Protein AF-A0A929D9L6-F1 (afdb_monomer)

Solvent-accessible surface area (backbone atoms only — not comparable to full-atom values): 8968 Å² total; per-residue (Å²): 133,80,82,78,84,72,70,90,61,63,93,85,58,80,61,66,58,59,36,49,52,51,45,48,57,39,64,76,38,79,86,37,50,82,28,74,68,42,51,53,41,48,48,53,53,40,50,48,61,72,38,36,90,82,51,68,50,71,98,63,51,74,47,76,73,21,62,29,38,52,54,75,83,79,61,78,28,48,53,40,50,47,59,44,49,48,73,26,66,86,43,61,77,37,67,63,48,46,52,55,50,48,59,53,61,74,58,41,49,100,84,67,39,26,48,21,64,42,58,59,78,93,46,63,89,40,54,42,36,29,67,86,47,69,8,74,64,47,27,49,56,51,52,52,40,54,52,48,64,68,57,91,116

Secondary structure (DSSP, 8-state):
-------SS-TT---HHHHHHHHHHHTTSGGGTT-HHHHHHHHHHHHHHHTTTT---TT---STTTTS---STTS--HHHHHHHHTT-GGGTT-HHHHHHHHHHHTT--TTS----S---GGGTTSGGG-SSS--HHHHHHHHHHHHHHH---

Radius of gyration: 16.5 Å; Cα contacts (8 Å, |Δi|>4): 192; chains: 1; bounding box: 36×46×53 Å

Nearest PDB structures (foldseek):
  8car-assembly1_A  TM=5.239E-01  e=9.008E-01  Thermomonospora curvata
  7zjh-assembly1_C  TM=3.160E-01  e=1.528E+00  Rattus norvegicus

Structure (mmCIF, N/CA/C/O backbone):
data_AF-A0A929D9L6-F1
#
_entry.id   AF-A0A929D9L6-F1
#
loop_
_atom_site.group_PDB
_atom_site.id
_atom_site.type_symbol
_atom_site.label_atom_id
_atom_site.label_alt_id
_atom_site.label_comp_id
_atom_site.label_asym_id
_atom_site.label_entity_id
_atom_site.label_seq_id
_atom_site.pdbx_PDB_ins_code
_atom_site.Cartn_x
_atom_site.Cartn_y
_atom_site.Cartn_z
_atom_site.occupancy
_atom_site.B_iso_or_equiv
_atom_site.auth_seq_id
_atom_site.auth_comp_id
_atom_site.auth_asym_id
_atom_site.auth_atom_id
_atom_site.pdbx_PDB_model_num
ATOM 1 N N . MET A 1 1 ? -11.294 29.656 -32.466 1.00 43.97 1 MET A N 1
ATOM 2 C CA . MET A 1 1 ? -10.489 28.501 -32.012 1.00 43.97 1 MET A CA 1
ATOM 3 C C . MET A 1 1 ? -10.701 28.339 -30.509 1.00 43.97 1 MET A C 1
ATOM 5 O O . MET A 1 1 ? -10.176 29.138 -29.743 1.00 43.97 1 MET A O 1
ATOM 9 N N . GLY A 1 2 ? -11.573 27.421 -30.081 1.00 56.00 2 GLY A N 1
ATOM 10 C CA . GLY A 1 2 ? -11.895 27.254 -28.658 1.00 56.00 2 GLY A CA 1
ATOM 11 C C . GLY A 1 2 ? -10.671 26.789 -27.866 1.00 56.00 2 GLY A C 1
ATOM 12 O O . GLY A 1 2 ? -9.932 25.924 -28.334 1.00 56.00 2 GLY A O 1
ATOM 13 N N . LYS A 1 3 ? -10.435 27.364 -26.679 1.00 57.38 3 LYS A N 1
ATOM 14 C CA . LYS A 1 3 ? -9.442 26.841 -25.728 1.00 57.38 3 LYS A CA 1
ATOM 15 C C . LYS A 1 3 ? -9.777 25.371 -25.472 1.00 57.38 3 LYS A C 1
ATOM 17 O O . LYS A 1 3 ? -10.801 25.080 -24.864 1.00 57.38 3 LYS A O 1
ATOM 22 N N . VAL A 1 4 ? -8.922 24.457 -25.932 1.00 66.44 4 VAL A N 1
ATOM 23 C CA . VAL A 1 4 ? -9.010 23.041 -25.558 1.00 66.44 4 VAL A CA 1
ATOM 24 C C . VAL A 1 4 ? -8.892 22.994 -24.041 1.00 66.44 4 VAL A C 1
ATOM 26 O O . VAL A 1 4 ? -7.848 23.359 -23.494 1.00 66.44 4 VAL A O 1
ATOM 29 N N . PHE A 1 5 ? -9.976 22.622 -23.363 1.00 72.38 5 PHE A N 1
ATOM 30 C CA . PHE A 1 5 ? -9.971 22.436 -21.921 1.00 72.38 5 PHE A CA 1
ATOM 31 C C . PHE A 1 5 ? -8.920 21.376 -21.593 1.00 72.38 5 PHE A C 1
ATOM 33 O O . PHE A 1 5 ? -9.061 20.205 -21.942 1.00 72.38 5 PHE A O 1
ATOM 40 N N . ARG A 1 6 ? -7.822 21.805 -20.973 1.00 62.88 6 ARG A N 1
ATOM 41 C CA . ARG A 1 6 ? -6.835 20.889 -20.417 1.00 62.88 6 ARG A CA 1
ATOM 42 C C . ARG A 1 6 ? -7.316 20.584 -19.016 1.00 62.88 6 ARG A C 1
ATOM 44 O O . ARG A 1 6 ? -7.384 21.488 -18.185 1.00 62.88 6 ARG A O 1
ATOM 51 N N . GLY A 1 7 ? -7.702 19.328 -18.800 1.00 66.38 7 GLY A N 1
ATOM 52 C CA . GLY A 1 7 ? -8.026 18.842 -17.471 1.00 66.38 7 GLY A CA 1
ATOM 53 C C . GLY A 1 7 ? -6.907 19.194 -16.484 1.00 66.38 7 GLY A C 1
ATOM 54 O O . GLY A 1 7 ? -5.761 19.417 -16.885 1.00 66.38 7 GLY A O 1
ATOM 55 N N . PRO A 1 8 ? -7.232 19.300 -15.198 1.00 71.94 8 PRO A N 1
ATOM 56 C CA . PRO A 1 8 ? -6.253 19.704 -14.204 1.00 71.94 8 PRO A CA 1
ATOM 57 C C . PRO A 1 8 ? -5.116 18.666 -14.059 1.00 71.94 8 PRO A C 1
ATOM 59 O O . PRO A 1 8 ? -5.362 17.463 -14.069 1.00 71.94 8 PRO A O 1
ATOM 62 N N . GLY A 1 9 ? -3.868 19.141 -13.937 1.00 78.56 9 GLY A N 1
ATOM 63 C CA . GLY A 1 9 ? -2.645 18.317 -13.874 1.00 78.56 9 GLY A CA 1
ATOM 64 C C . GLY A 1 9 ? -1.653 18.594 -15.014 1.00 78.56 9 GLY A C 1
ATOM 65 O O . GLY A 1 9 ? -1.976 19.294 -15.977 1.00 78.56 9 GLY A O 1
ATOM 66 N N . ARG A 1 10 ? -0.414 18.086 -14.916 1.00 82.31 10 ARG A N 1
ATOM 67 C CA . ARG A 1 10 ? 0.569 18.216 -16.008 1.00 82.31 10 ARG A CA 1
ATOM 68 C C . ARG A 1 10 ? 0.348 17.097 -17.023 1.00 82.31 10 ARG A C 1
ATOM 70 O O . ARG A 1 10 ? 0.120 15.955 -16.651 1.00 82.31 10 ARG A O 1
ATOM 77 N N . LYS A 1 11 ? 0.498 17.402 -18.317 1.00 79.12 11 LYS A N 1
ATOM 78 C CA . LYS A 1 11 ? 0.312 16.426 -19.412 1.00 79.12 11 LYS A CA 1
ATOM 79 C C . LYS A 1 11 ? 1.195 15.175 -19.270 1.00 79.12 11 LYS A C 1
ATOM 81 O O . LYS A 1 11 ? 0.801 14.106 -19.713 1.00 79.12 11 LYS A O 1
ATOM 86 N N . ALA A 1 12 ? 2.385 15.335 -18.699 1.00 83.19 12 ALA A N 1
ATOM 87 C CA . ALA A 1 12 ? 3.357 14.261 -18.521 1.00 83.19 12 ALA A CA 1
ATOM 88 C C . ALA A 1 12 ? 3.246 13.555 -17.157 1.00 83.19 12 ALA A C 1
ATOM 90 O O . ALA A 1 12 ? 4.060 12.679 -16.873 1.00 83.19 12 ALA A O 1
ATOM 91 N N . ASP A 1 13 ? 2.302 13.947 -16.292 1.00 86.12 13 ASP A N 1
ATOM 92 C CA . ASP A 1 13 ? 2.129 13.260 -15.013 1.00 86.12 13 ASP A CA 1
ATOM 93 C C . ASP A 1 13 ? 1.460 11.896 -15.245 1.00 86.12 13 ASP A C 1
ATOM 95 O O . ASP A 1 13 ? 0.446 11.818 -15.949 1.00 86.12 13 ASP A O 1
ATOM 99 N N . PRO A 1 14 ? 1.988 10.814 -14.646 1.00 89.69 14 PRO A N 1
ATOM 100 C CA . PRO A 1 14 ? 1.295 9.536 -14.648 1.00 89.69 14 PRO A CA 1
ATOM 101 C C . PRO A 1 14 ? 0.027 9.626 -13.789 1.00 89.69 14 PRO A C 1
ATOM 103 O O . PRO A 1 14 ? -0.130 10.527 -12.965 1.00 89.69 14 PRO A O 1
ATOM 106 N N . CYS A 1 15 ? -0.873 8.654 -13.946 1.00 92.88 15 CYS A N 1
ATOM 107 C CA . CYS A 1 15 ? -2.045 8.503 -13.086 1.00 92.88 15 CYS A CA 1
ATOM 108 C C . CYS A 1 15 ? -1.819 7.352 -12.085 1.00 92.88 15 CYS A C 1
ATOM 110 O O . CYS A 1 15 ? -1.883 6.182 -12.487 1.00 92.88 15 CYS A O 1
ATOM 112 N N . PRO A 1 16 ? -1.560 7.642 -10.792 1.00 96.62 16 PRO A N 1
ATOM 113 C CA . PRO A 1 16 ? -1.270 6.625 -9.787 1.00 96.62 16 PRO A CA 1
ATOM 114 C C . PRO A 1 16 ? -2.354 5.563 -9.648 1.00 96.62 16 PRO A C 1
ATOM 116 O O . PRO A 1 16 ? -2.061 4.374 -9.728 1.00 96.62 16 PRO A O 1
ATOM 119 N N . ILE A 1 17 ? -3.621 5.964 -9.526 1.00 97.25 17 ILE A N 1
ATOM 120 C CA . ILE A 1 17 ? -4.721 5.007 -9.340 1.00 97.25 17 ILE A CA 1
ATOM 121 C C . ILE A 1 17 ? -4.919 4.080 -10.546 1.00 97.25 17 ILE A C 1
ATOM 123 O O . ILE A 1 17 ? -5.231 2.906 -10.369 1.00 97.25 17 ILE A O 1
ATOM 127 N N . VAL A 1 18 ? -4.691 4.569 -11.770 1.00 96.56 18 VAL A N 1
ATOM 128 C CA . VAL A 1 18 ? -4.792 3.736 -12.979 1.00 96.56 18 VAL A CA 1
ATOM 129 C C . VAL A 1 18 ? -3.707 2.665 -12.976 1.00 96.56 18 VAL A C 1
ATOM 131 O O . VAL A 1 18 ? -3.998 1.518 -13.299 1.00 96.56 18 VAL A O 1
ATOM 134 N N . ASN A 1 19 ? -2.490 3.001 -12.540 1.00 98.06 19 ASN A N 1
ATOM 135 C CA . ASN A 1 19 ? -1.427 2.008 -12.385 1.00 98.06 19 ASN A CA 1
ATOM 136 C C . ASN A 1 19 ? -1.767 0.985 -11.297 1.00 98.06 19 ASN A C 1
ATOM 138 O O . ASN A 1 19 ? -1.584 -0.204 -11.529 1.00 98.06 19 ASN A O 1
ATOM 142 N N . VAL A 1 20 ? -2.344 1.401 -10.162 1.00 98.62 20 VAL A N 1
ATOM 143 C CA . VAL A 1 20 ? -2.830 0.457 -9.137 1.00 98.62 20 VAL A CA 1
ATOM 144 C C . VAL A 1 20 ? -3.858 -0.515 -9.729 1.00 98.62 20 VAL A C 1
ATOM 146 O O . VAL A 1 20 ? -3.747 -1.720 -9.519 1.00 98.62 20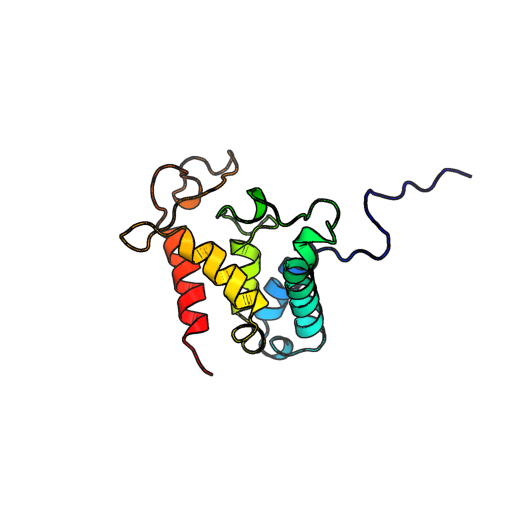 VAL A O 1
ATOM 149 N N . TYR A 1 21 ? -4.831 -0.032 -10.507 1.00 98.50 21 TYR A N 1
ATOM 150 C CA . TYR A 1 21 ? -5.827 -0.902 -11.140 1.00 98.50 21 TYR A CA 1
ATOM 151 C C . TYR A 1 21 ? -5.238 -1.833 -12.199 1.00 98.50 21 TYR A C 1
ATOM 153 O O . TYR A 1 21 ? -5.564 -3.020 -12.202 1.00 98.50 21 TYR A O 1
ATOM 161 N N . ALA A 1 22 ? -4.363 -1.322 -13.066 1.00 98.38 22 ALA A N 1
ATOM 162 C CA . ALA A 1 22 ? -3.698 -2.128 -14.083 1.00 98.38 22 ALA A CA 1
ATOM 163 C C . ALA A 1 22 ? -2.855 -3.234 -13.436 1.00 98.38 22 ALA A C 1
ATOM 165 O O . ALA A 1 22 ? -3.011 -4.402 -13.776 1.00 98.38 22 ALA A O 1
ATOM 166 N N . LEU A 1 23 ? -2.042 -2.895 -12.434 1.00 98.75 23 LEU A N 1
ATOM 167 C CA . LEU A 1 23 ? -1.252 -3.864 -11.675 1.00 98.75 23 LEU A CA 1
ATOM 168 C C . LEU A 1 23 ? -2.133 -4.888 -10.955 1.00 98.75 23 LEU A C 1
ATOM 170 O O . LEU A 1 23 ? -1.827 -6.076 -10.969 1.00 98.75 23 LEU A O 1
ATOM 174 N N . LYS A 1 24 ? -3.251 -4.459 -10.362 1.00 98.44 24 LYS A N 1
ATOM 175 C CA . LYS A 1 24 ? -4.203 -5.362 -9.702 1.00 98.44 24 LYS A CA 1
ATOM 176 C C . LYS A 1 24 ? -4.765 -6.406 -10.667 1.00 98.44 24 LYS A C 1
ATOM 178 O O . LYS A 1 24 ? -4.896 -7.565 -10.277 1.00 98.44 24 LYS A O 1
ATOM 183 N N . ALA A 1 25 ? -5.080 -5.997 -11.896 1.00 98.31 25 ALA A N 1
ATOM 184 C CA . ALA A 1 25 ? -5.542 -6.893 -12.950 1.00 98.31 25 ALA A CA 1
ATOM 185 C C . ALA A 1 25 ? -4.414 -7.809 -13.452 1.00 98.31 25 ALA A C 1
ATOM 187 O O . ALA A 1 25 ? -4.583 -9.024 -13.474 1.00 98.31 25 ALA A O 1
ATOM 188 N N . LEU A 1 26 ? -3.245 -7.247 -13.780 1.00 98.50 26 LEU A N 1
ATOM 189 C CA . LEU A 1 26 ? -2.095 -8.004 -14.289 1.00 98.50 26 LEU A CA 1
ATOM 190 C C . LEU A 1 26 ? -1.582 -9.036 -13.280 1.00 98.50 26 LEU A C 1
ATOM 192 O O . LEU A 1 26 ? -1.179 -10.122 -13.671 1.00 98.50 26 LEU A O 1
ATOM 196 N N . ALA A 1 27 ? -1.678 -8.759 -11.979 1.00 98.06 27 ALA A N 1
ATOM 197 C CA . ALA A 1 27 ? -1.291 -9.710 -10.943 1.00 98.06 27 ALA A CA 1
ATOM 198 C C . ALA A 1 27 ? -2.211 -10.943 -10.835 1.00 98.06 27 ALA A C 1
ATOM 200 O O . ALA A 1 27 ? -1.975 -11.798 -9.984 1.00 98.06 27 ALA A O 1
ATOM 201 N N . GLN A 1 28 ? -3.292 -11.016 -11.622 1.00 97.94 28 GLN A N 1
ATOM 202 C CA . GLN A 1 28 ? -4.137 -12.212 -11.736 1.00 97.94 28 GLN A CA 1
ATOM 203 C C . GLN A 1 28 ? -3.658 -13.176 -12.834 1.00 97.94 28 GLN A C 1
ATOM 205 O O . GLN A 1 28 ? -4.219 -14.258 -12.968 1.00 97.94 28 GLN A O 1
ATOM 210 N N . VAL A 1 29 ? -2.640 -12.794 -13.608 1.00 98.00 29 VAL A N 1
ATOM 211 C CA . VAL A 1 29 ? -2.130 -13.544 -14.759 1.00 98.00 29 VAL A CA 1
ATOM 212 C C . VAL A 1 29 ? -0.644 -13.838 -14.513 1.00 98.00 29 VAL A C 1
ATOM 214 O O . VAL A 1 29 ? 0.158 -12.897 -14.519 1.00 98.00 29 VAL A O 1
ATOM 217 N N . PRO A 1 30 ? -0.259 -15.100 -14.233 1.00 96.62 30 PRO A N 1
ATOM 218 C CA . PRO A 1 30 ? 1.107 -15.463 -13.845 1.00 96.62 30 PRO A CA 1
ATOM 219 C C . PRO A 1 30 ? 2.196 -14.942 -14.791 1.00 96.62 30 PRO A C 1
ATOM 221 O O . PRO A 1 30 ? 3.237 -14.475 -14.335 1.00 96.62 30 PRO A O 1
ATOM 224 N N . GLU A 1 31 ? 1.929 -14.934 -16.094 1.00 97.88 31 GLU A N 1
ATOM 225 C CA . GLU A 1 31 ? 2.840 -14.492 -17.153 1.00 97.88 31 GLU A CA 1
ATOM 226 C C . GLU A 1 31 ? 3.192 -13.002 -17.051 1.00 97.88 31 GLU A C 1
ATOM 228 O O . GLU A 1 31 ? 4.235 -12.569 -17.543 1.00 97.88 31 GLU A O 1
ATOM 233 N N . TYR A 1 32 ? 2.342 -12.201 -16.400 1.00 98.12 32 TYR A N 1
ATOM 234 C CA . TYR A 1 32 ? 2.569 -10.769 -16.231 1.00 98.12 32 TYR A CA 1
ATOM 235 C C . TYR A 1 32 ? 3.168 -10.396 -14.874 1.00 98.12 32 TYR A C 1
ATOM 237 O O . TYR A 1 32 ? 3.548 -9.234 -14.702 1.00 98.12 32 TYR A O 1
ATOM 245 N N . LEU A 1 33 ? 3.320 -11.340 -13.933 1.00 97.06 33 LEU A N 1
ATOM 246 C CA . LEU A 1 33 ? 3.853 -11.064 -12.591 1.00 97.06 33 LEU A CA 1
ATOM 247 C C . LEU A 1 33 ? 5.257 -10.457 -12.610 1.00 97.06 33 LEU A C 1
ATOM 249 O O . LEU A 1 33 ? 5.596 -9.726 -11.689 1.00 97.06 33 LEU A O 1
ATOM 253 N N . ASP A 1 34 ? 6.045 -10.698 -13.654 1.00 97.81 34 ASP A N 1
ATOM 254 C CA . ASP A 1 34 ? 7.353 -10.068 -13.827 1.00 97.81 34 ASP A CA 1
ATOM 255 C C . ASP A 1 34 ? 7.578 -9.556 -15.262 1.00 97.81 34 ASP A C 1
ATOM 257 O O . ASP A 1 34 ? 8.606 -9.777 -15.898 1.00 97.81 34 ASP A O 1
ATOM 261 N N . SER A 1 35 ? 6.558 -8.893 -15.812 1.00 98.19 35 SER A N 1
ATOM 262 C CA . SER A 1 35 ? 6.620 -8.287 -17.144 1.00 98.19 35 SER A CA 1
ATOM 263 C C . SER A 1 35 ? 7.176 -6.855 -17.107 1.00 98.19 35 SER A C 1
ATOM 265 O O . SER A 1 35 ? 7.086 -6.170 -16.083 1.00 98.19 35 SER A O 1
ATOM 267 N N . PRO A 1 36 ? 7.663 -6.320 -18.245 1.00 98.50 36 PRO A N 1
ATOM 268 C CA . PRO A 1 36 ? 8.048 -4.912 -18.338 1.00 98.50 36 PRO A CA 1
ATOM 269 C C . PRO A 1 36 ? 6.929 -3.956 -17.899 1.00 98.50 36 PRO A C 1
ATOM 271 O O . PRO A 1 36 ? 7.188 -2.987 -17.192 1.00 98.50 36 PRO A O 1
ATOM 274 N N . ALA A 1 37 ? 5.673 -4.260 -18.246 1.00 98.00 37 ALA A N 1
ATOM 275 C CA . ALA A 1 37 ? 4.525 -3.434 -17.881 1.00 98.00 37 ALA A CA 1
ATOM 276 C C . ALA A 1 37 ? 4.305 -3.371 -16.359 1.00 98.00 37 ALA A C 1
ATOM 278 O O . ALA A 1 37 ? 4.067 -2.289 -15.817 1.00 98.00 37 ALA A O 1
ATOM 279 N N . THR A 1 38 ? 4.410 -4.505 -15.655 1.00 98.56 38 THR A N 1
ATOM 280 C CA . THR A 1 38 ? 4.241 -4.531 -14.195 1.00 98.56 38 THR A CA 1
ATOM 281 C C . THR A 1 38 ? 5.425 -3.907 -13.471 1.00 98.56 38 THR A C 1
ATOM 283 O O . THR A 1 38 ? 5.208 -3.171 -12.510 1.00 98.56 38 THR A O 1
ATOM 286 N N . ARG A 1 39 ? 6.654 -4.081 -13.973 1.00 98.56 39 ARG A N 1
ATOM 287 C CA . ARG A 1 39 ? 7.834 -3.365 -13.461 1.00 98.56 39 ARG A CA 1
ATOM 288 C C . ARG A 1 39 ? 7.695 -1.852 -13.606 1.00 98.56 39 ARG A C 1
ATOM 290 O O . ARG A 1 39 ? 7.888 -1.138 -12.629 1.00 98.56 39 ARG A O 1
ATOM 297 N N . THR A 1 40 ? 7.299 -1.356 -14.779 1.00 98.44 40 THR A N 1
ATOM 298 C CA . THR A 1 40 ? 7.092 0.084 -15.004 1.00 98.44 40 THR A CA 1
ATOM 299 C C . THR A 1 40 ? 5.984 0.650 -14.116 1.00 98.44 40 THR A C 1
ATOM 301 O O . THR A 1 4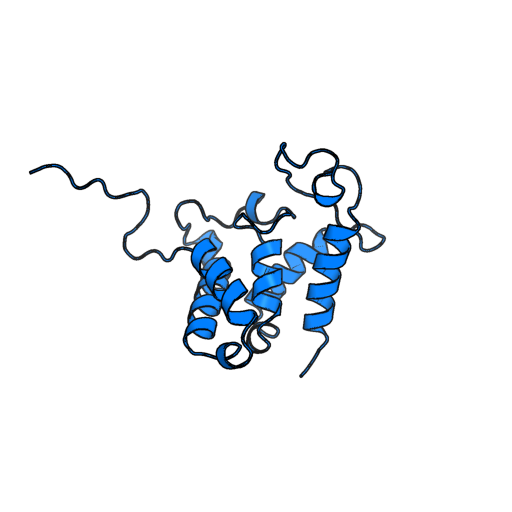0 ? 6.156 1.713 -13.518 1.00 98.44 40 THR A O 1
ATOM 304 N N . GLY A 1 41 ? 4.853 -0.052 -13.999 1.00 98.44 41 GLY A N 1
ATOM 305 C CA . GLY A 1 41 ? 3.750 0.390 -13.147 1.00 98.44 41 GLY A CA 1
ATOM 306 C C . GLY A 1 41 ? 4.120 0.403 -11.662 1.00 98.44 41 GLY A C 1
ATOM 307 O O . GLY A 1 41 ? 3.775 1.352 -10.954 1.00 98.44 41 GLY A O 1
ATOM 308 N N . ALA A 1 42 ? 4.829 -0.629 -11.193 1.00 98.75 42 ALA A N 1
ATOM 309 C CA . ALA A 1 42 ? 5.305 -0.712 -9.816 1.00 98.75 42 ALA A CA 1
ATOM 310 C C . ALA A 1 42 ? 6.319 0.397 -9.520 1.00 98.75 42 ALA A C 1
ATOM 312 O O . ALA A 1 42 ? 6.146 1.121 -8.543 1.00 98.75 42 ALA A O 1
ATOM 313 N N . GLU A 1 43 ? 7.304 0.594 -10.400 1.00 98.69 43 GLU A N 1
ATOM 314 C CA . GLU A 1 43 ? 8.310 1.645 -10.246 1.00 98.69 43 GLU A CA 1
ATOM 315 C C . GLU A 1 43 ? 7.673 3.033 -10.176 1.00 98.69 43 GLU A C 1
ATOM 317 O O . GLU A 1 43 ? 8.033 3.822 -9.315 1.00 98.69 43 GLU A O 1
ATOM 322 N N . MET A 1 44 ? 6.659 3.324 -10.995 1.00 97.88 44 MET A N 1
ATOM 323 C CA . MET A 1 44 ? 5.959 4.610 -10.920 1.00 97.88 44 MET A CA 1
ATOM 324 C C . MET A 1 44 ? 5.342 4.853 -9.531 1.00 97.88 44 MET A C 1
ATOM 326 O O . MET A 1 44 ? 5.442 5.959 -8.997 1.00 97.88 44 MET A O 1
ATOM 330 N N . LEU A 1 45 ? 4.727 3.832 -8.923 1.00 98.62 45 LEU A N 1
ATOM 331 C CA . LEU A 1 45 ? 4.141 3.946 -7.583 1.00 98.62 45 LEU A CA 1
ATOM 332 C C . LEU A 1 45 ? 5.208 4.101 -6.492 1.00 98.62 45 LEU A C 1
ATOM 334 O O . LEU A 1 45 ? 5.008 4.891 -5.569 1.00 98.62 45 LEU A O 1
ATOM 338 N N . LEU A 1 46 ? 6.323 3.378 -6.607 1.00 98.75 46 LEU A N 1
ATOM 339 C CA . LEU A 1 46 ? 7.448 3.466 -5.674 1.00 98.75 46 LEU A CA 1
ATOM 340 C C . LEU A 1 46 ? 8.141 4.832 -5.766 1.00 98.75 46 LEU A C 1
ATOM 342 O O . LEU A 1 46 ? 8.340 5.493 -4.749 1.00 98.75 46 LEU A O 1
ATOM 346 N N . TRP A 1 47 ? 8.407 5.307 -6.981 1.00 98.00 47 TRP A N 1
ATOM 347 C CA . TRP A 1 47 ? 8.948 6.636 -7.248 1.00 98.00 47 TRP A CA 1
ATOM 348 C C . TRP A 1 47 ? 8.029 7.745 -6.714 1.00 98.00 47 TRP A C 1
ATOM 350 O O . TRP A 1 47 ? 8.502 8.721 -6.131 1.00 98.00 47 TRP A O 1
ATOM 360 N N . HIS A 1 48 ? 6.706 7.593 -6.854 1.00 97.62 48 HIS A N 1
ATOM 361 C CA . HIS A 1 48 ? 5.747 8.561 -6.320 1.00 97.62 48 HIS A CA 1
ATOM 362 C C . HIS A 1 48 ? 5.781 8.628 -4.787 1.00 97.62 48 HIS A C 1
ATOM 364 O O . HIS A 1 48 ? 5.657 9.719 -4.234 1.00 97.62 48 HIS A O 1
ATOM 370 N N . TRP A 1 49 ? 5.975 7.490 -4.107 1.00 98.12 49 TRP A N 1
ATOM 371 C CA . TRP A 1 49 ? 6.195 7.448 -2.658 1.00 98.12 49 TRP A CA 1
ATOM 372 C C . TRP A 1 49 ? 7.488 8.151 -2.248 1.00 98.12 49 TRP A C 1
ATOM 374 O O . TRP A 1 49 ? 7.466 8.983 -1.345 1.00 98.12 49 TRP A O 1
ATOM 384 N N . GLU A 1 50 ? 8.591 7.857 -2.928 1.00 97.94 50 GLU A N 1
ATOM 385 C CA . GLU A 1 50 ? 9.904 8.450 -2.659 1.00 97.94 50 GLU A CA 1
ATOM 386 C C . GLU A 1 50 ? 9.889 9.980 -2.805 1.00 97.94 50 GLU A C 1
ATOM 388 O O . GLU A 1 50 ? 10.337 10.699 -1.917 1.00 97.94 50 GLU A O 1
ATOM 393 N N . HIS A 1 51 ? 9.266 10.497 -3.867 1.00 96.12 51 HIS A N 1
ATOM 394 C CA . HIS A 1 51 ? 9.262 11.930 -4.191 1.00 96.12 51 HIS A CA 1
ATOM 395 C C . HIS A 1 51 ? 8.040 12.673 -3.633 1.00 96.12 51 HIS A C 1
ATOM 397 O O . HIS A 1 51 ? 7.691 13.762 -4.097 1.00 96.12 51 HIS A O 1
ATOM 403 N N . GLN A 1 52 ? 7.348 12.100 -2.648 1.00 94.50 52 GLN A N 1
ATOM 404 C CA . GLN A 1 52 ? 6.060 12.608 -2.167 1.00 94.50 52 GLN A CA 1
ATOM 405 C C . GLN A 1 52 ? 6.092 14.031 -1.584 1.00 94.50 52 GLN A C 1
ATOM 407 O O . GLN A 1 52 ? 5.061 14.709 -1.562 1.00 94.50 52 GLN A O 1
ATOM 412 N N . THR A 1 53 ? 7.249 14.483 -1.095 1.00 92.50 53 THR A N 1
ATOM 413 C CA . THR A 1 53 ? 7.469 15.838 -0.559 1.00 92.50 53 THR A CA 1
ATOM 414 C C . THR A 1 53 ? 7.804 16.850 -1.655 1.00 92.50 53 THR A C 1
ATOM 416 O O . THR A 1 53 ? 7.510 18.034 -1.510 1.00 92.50 53 THR A O 1
ATOM 419 N N . GLU A 1 54 ? 8.366 16.386 -2.769 1.00 91.00 54 GLU A N 1
ATOM 420 C CA . GLU A 1 54 ? 8.842 17.213 -3.880 1.00 91.00 54 GLU A CA 1
ATOM 421 C C . GLU A 1 54 ? 7.791 17.356 -4.983 1.00 91.00 54 GLU A C 1
ATOM 423 O O . GLU A 1 54 ? 7.655 18.409 -5.614 1.00 91.00 54 GLU A O 1
ATOM 428 N N . ARG A 1 55 ? 7.022 16.290 -5.230 1.00 85.31 55 ARG A N 1
ATOM 429 C CA . ARG A 1 55 ? 6.094 16.207 -6.353 1.00 85.31 55 ARG A CA 1
ATOM 430 C C . ARG A 1 55 ? 4.734 15.682 -5.923 1.00 85.31 55 ARG A C 1
ATOM 432 O O . ARG A 1 55 ? 4.527 14.502 -5.668 1.00 85.31 55 ARG A O 1
ATOM 439 N N . LYS A 1 56 ? 3.750 16.580 -5.961 1.00 89.06 56 LYS A N 1
ATOM 440 C CA . LYS A 1 56 ? 2.340 16.252 -5.751 1.00 89.06 56 LYS A CA 1
ATOM 441 C C . LYS A 1 56 ? 1.636 16.039 -7.088 1.00 89.06 56 LYS A C 1
ATOM 443 O O . LYS A 1 56 ? 1.318 17.010 -7.776 1.00 89.06 56 LYS A O 1
ATOM 448 N N . ILE A 1 57 ? 1.343 14.785 -7.433 1.00 90.62 57 ILE A N 1
ATOM 449 C CA . ILE A 1 57 ? 0.498 14.475 -8.592 1.00 90.62 57 ILE A CA 1
ATOM 450 C C . ILE A 1 57 ? -0.933 14.958 -8.309 1.00 90.62 57 ILE A C 1
ATOM 452 O O . ILE A 1 57 ? -1.467 14.771 -7.209 1.00 90.62 57 ILE A O 1
ATOM 456 N N . TYR A 1 58 ? -1.554 15.617 -9.292 1.00 88.56 58 TYR A N 1
ATOM 457 C CA . TYR A 1 58 ? -2.895 16.186 -9.148 1.00 88.56 58 TYR A CA 1
ATOM 458 C C . TYR A 1 58 ? -3.907 15.117 -8.688 1.00 88.56 58 TYR A C 1
ATOM 460 O O . TYR A 1 58 ? -3.947 14.031 -9.250 1.00 88.56 58 TYR A O 1
ATOM 468 N N . LEU A 1 59 ? -4.695 15.420 -7.644 1.00 90.00 59 LEU A N 1
ATOM 469 C CA . LEU A 1 59 ? -5.617 14.514 -6.917 1.00 90.00 59 LEU A CA 1
ATOM 470 C C . LEU A 1 59 ? -4.999 13.329 -6.157 1.00 90.00 59 LEU A C 1
ATOM 472 O O . LEU A 1 59 ? -5.705 12.715 -5.359 1.00 90.00 59 LEU A O 1
ATOM 476 N N . PHE A 1 60 ? -3.711 13.035 -6.325 1.00 94.19 60 PHE A N 1
ATOM 477 C CA . PHE A 1 60 ? -3.093 11.814 -5.794 1.00 94.19 60 PHE A CA 1
ATOM 478 C C . PHE A 1 60 ? -1.981 12.070 -4.771 1.00 94.19 60 PHE A C 1
ATOM 480 O O . PHE A 1 60 ? -1.174 11.192 -4.517 1.00 94.19 60 PHE A O 1
ATOM 487 N N . GLY A 1 61 ? -1.937 13.244 -4.139 1.00 94.00 61 GLY A N 1
ATOM 488 C CA . GLY A 1 61 ? -0.905 13.550 -3.141 1.00 94.00 61 GLY A CA 1
ATOM 489 C C . GLY A 1 61 ? -0.854 12.559 -1.966 1.00 94.00 61 GLY A C 1
ATOM 490 O O . GLY A 1 61 ? -1.884 12.213 -1.381 1.00 94.00 61 GLY A O 1
ATOM 491 N N . ILE A 1 62 ? 0.358 12.172 -1.569 1.00 96.31 62 ILE A N 1
ATOM 492 C CA . ILE A 1 62 ? 0.620 11.211 -0.489 1.00 96.31 62 ILE A CA 1
ATOM 493 C C . ILE A 1 62 ? 0.659 11.941 0.864 1.00 96.31 62 ILE A C 1
ATOM 495 O O . ILE A 1 62 ? 1.702 12.229 1.442 1.00 96.31 62 ILE A O 1
ATOM 499 N N . GLY A 1 63 ? -0.526 12.290 1.368 1.00 95.06 63 GLY A N 1
ATOM 500 C CA . GLY A 1 63 ? -0.704 12.991 2.646 1.00 95.06 63 GLY A CA 1
ATOM 501 C C . GLY A 1 63 ? -1.265 12.114 3.769 1.00 95.06 63 GLY A C 1
ATOM 502 O O . GLY A 1 63 ? -1.287 10.886 3.694 1.00 95.06 63 GLY A O 1
ATOM 503 N N . THR A 1 64 ? -1.801 12.758 4.807 1.00 94.94 64 THR A N 1
ATOM 504 C CA . THR A 1 64 ? -2.457 12.082 5.944 1.00 94.94 64 THR A CA 1
ATOM 505 C C . THR A 1 64 ? -3.670 11.255 5.522 1.00 94.94 64 THR A C 1
ATOM 507 O O . THR A 1 64 ? -3.911 10.189 6.075 1.00 94.94 64 THR A O 1
ATOM 510 N N . THR A 1 65 ? -4.430 11.708 4.520 1.00 95.31 65 THR A N 1
ATOM 511 C CA . THR A 1 65 ? -5.611 10.970 4.039 1.00 95.31 65 THR A CA 1
ATOM 512 C C . THR A 1 65 ? -5.232 9.716 3.256 1.00 95.31 65 THR A C 1
ATOM 514 O O . THR A 1 65 ? -5.902 8.704 3.422 1.00 95.31 65 THR A O 1
ATOM 517 N N . PHE A 1 66 ? -4.151 9.755 2.469 1.00 97.44 66 PHE A N 1
ATOM 518 C CA . PHE A 1 66 ? -3.633 8.582 1.755 1.00 97.44 66 PHE A CA 1
ATOM 519 C C . PHE A 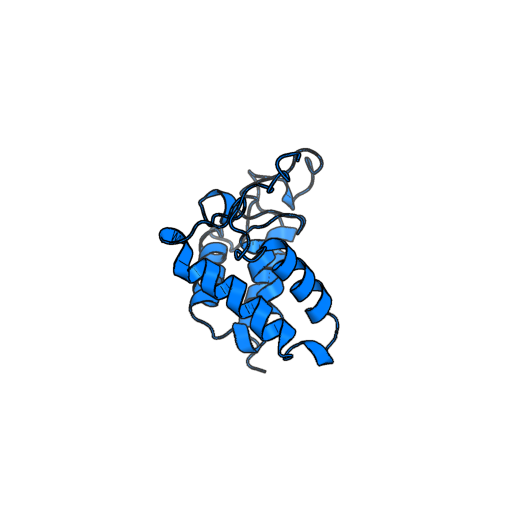1 66 ? -3.239 7.462 2.726 1.00 97.44 66 PHE A C 1
ATOM 521 O O . PHE A 1 66 ? -3.497 6.294 2.461 1.00 97.44 66 PHE A O 1
ATOM 528 N N . ARG A 1 67 ? -2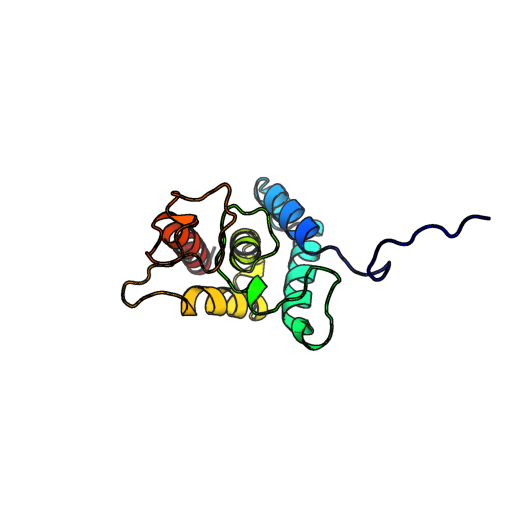.659 7.822 3.876 1.00 98.12 67 ARG A N 1
ATOM 529 C CA . ARG A 1 67 ? -2.171 6.869 4.884 1.00 98.12 67 ARG A CA 1
ATOM 530 C C . ARG A 1 67 ? -3.269 6.220 5.731 1.00 98.12 67 ARG A C 1
ATOM 532 O O . ARG A 1 67 ? -2.991 5.266 6.448 1.00 98.12 67 ARG A O 1
ATOM 539 N N . ARG A 1 68 ? -4.509 6.715 5.673 1.00 97.88 68 ARG A N 1
ATOM 540 C CA . ARG A 1 68 ? -5.633 6.141 6.427 1.00 97.88 68 ARG A CA 1
ATOM 541 C C . ARG A 1 68 ? -6.064 4.822 5.801 1.00 97.88 68 ARG A C 1
ATOM 543 O O . ARG A 1 68 ? -6.398 4.794 4.619 1.00 97.88 68 ARG A O 1
ATOM 550 N N . LEU A 1 69 ? -6.169 3.772 6.614 1.00 97.88 69 LEU A N 1
ATOM 551 C CA . LEU A 1 69 ? -6.705 2.491 6.156 1.00 97.88 69 LEU A CA 1
ATOM 552 C C . LEU A 1 69 ? -8.152 2.653 5.692 1.00 97.88 69 LEU A C 1
ATOM 554 O O . LEU A 1 69 ? -8.994 3.212 6.407 1.00 97.88 69 LEU A O 1
ATOM 558 N N . LYS A 1 70 ? -8.425 2.174 4.479 1.00 96.00 70 LYS A N 1
ATOM 559 C CA . LYS A 1 70 ? -9.731 2.269 3.839 1.00 96.00 70 LYS A CA 1
ATOM 560 C C . LYS A 1 70 ? -10.005 1.022 3.009 1.00 96.00 70 LYS A C 1
ATOM 562 O O . LYS A 1 70 ? -9.116 0.437 2.401 1.00 96.00 70 LYS A O 1
ATOM 567 N N . TYR A 1 71 ? -11.271 0.636 2.974 1.00 96.56 71 TYR A N 1
ATOM 568 C CA . TYR A 1 71 ? -11.796 -0.404 2.100 1.00 96.56 71 TYR A CA 1
ATOM 569 C C . TYR A 1 71 ? -13.230 -0.012 1.689 1.00 96.56 71 TYR A C 1
ATOM 571 O O . TYR A 1 71 ? -13.896 0.689 2.463 1.00 96.56 71 TYR A O 1
ATOM 579 N N . PRO A 1 72 ? -13.736 -0.396 0.498 1.00 95.75 72 PRO A N 1
ATOM 580 C CA . PRO A 1 72 ? -13.121 -1.215 -0.558 1.00 95.75 72 PRO A CA 1
ATOM 581 C C . PRO A 1 72 ? -11.989 -0.532 -1.337 1.00 95.75 72 PRO A C 1
ATOM 583 O O . PRO A 1 72 ? -11.860 0.691 -1.334 1.00 95.75 72 PRO A O 1
ATOM 586 N N . PHE A 1 73 ? -11.194 -1.349 -2.034 1.00 96.38 73 PHE A N 1
ATOM 587 C CA . PHE A 1 73 ? -10.085 -0.966 -2.920 1.00 96.38 73 PHE A CA 1
ATOM 588 C C . PHE A 1 73 ? -10.549 -0.241 -4.194 1.00 96.38 73 PHE A C 1
ATOM 590 O O . PHE A 1 73 ? -10.464 -0.771 -5.303 1.00 96.38 73 PHE A O 1
ATOM 597 N N . VAL A 1 74 ? -11.078 0.967 -3.994 1.00 93.31 74 VAL A N 1
ATOM 598 C CA . VAL A 1 74 ? -11.667 1.861 -5.008 1.00 93.31 74 VAL A CA 1
ATOM 599 C C . VAL A 1 74 ? -10.952 3.217 -5.049 1.00 93.31 74 VAL A C 1
ATOM 601 O O . VAL A 1 74 ? -11.060 3.967 -6.014 1.00 93.31 74 VAL A O 1
ATOM 604 N N . TRP A 1 75 ? -10.221 3.579 -3.997 1.00 94.06 75 TRP A N 1
ATOM 605 C CA . TRP A 1 75 ? -9.523 4.860 -3.927 1.00 94.06 75 TRP A CA 1
ATOM 606 C C . TRP A 1 75 ? -8.014 4.666 -3.962 1.00 94.06 75 TRP A C 1
ATOM 608 O O . TRP A 1 75 ? -7.502 3.547 -3.893 1.00 94.06 75 TRP A O 1
ATOM 618 N N . TYR A 1 76 ? -7.312 5.783 -4.123 1.00 97.00 76 TYR A N 1
ATOM 619 C CA . TYR A 1 76 ? -5.868 5.830 -3.990 1.00 97.00 76 TYR A CA 1
ATOM 620 C C . TYR A 1 76 ? -5.513 6.063 -2.520 1.00 97.00 76 TYR A C 1
ATOM 622 O O . TYR A 1 76 ? -5.516 7.196 -2.038 1.00 97.00 76 TYR A O 1
ATOM 630 N N . ASP A 1 77 ? -5.277 4.966 -1.810 1.00 97.69 77 ASP A N 1
ATOM 631 C CA . ASP A 1 77 ? -4.856 4.925 -0.413 1.00 97.69 77 ASP A CA 1
ATOM 632 C C . ASP A 1 77 ? -3.766 3.864 -0.223 1.00 97.69 77 ASP A C 1
ATOM 634 O O . ASP A 1 77 ? -3.573 2.984 -1.069 1.00 97.69 77 ASP A O 1
ATOM 638 N N . VAL A 1 78 ? -3.031 3.977 0.883 1.00 98.56 78 VAL A N 1
ATOM 639 C CA . VAL A 1 78 ? -1.846 3.159 1.153 1.00 98.56 78 VAL A CA 1
ATOM 640 C C . VAL A 1 78 ? -2.178 1.670 1.207 1.00 98.56 78 VAL A C 1
ATOM 642 O O . VAL A 1 78 ? -1.414 0.867 0.681 1.00 98.56 78 VAL A O 1
ATOM 645 N N . LEU A 1 79 ? -3.336 1.285 1.760 1.00 98.69 79 LEU A N 1
ATOM 646 C CA . LEU A 1 79 ? -3.703 -0.125 1.901 1.00 98.69 79 LEU A CA 1
ATOM 647 C C . LEU A 1 79 ? -3.986 -0.756 0.536 1.00 98.69 79 LEU A C 1
ATOM 649 O O . LEU A 1 79 ? -3.561 -1.882 0.281 1.00 98.69 79 LEU A O 1
ATOM 653 N N . HIS A 1 80 ? -4.653 -0.027 -0.360 1.00 98.75 80 HIS A N 1
ATOM 654 C CA . HIS A 1 80 ? -4.872 -0.489 -1.726 1.00 98.75 80 HIS A CA 1
ATOM 655 C C . HIS A 1 80 ? -3.558 -0.613 -2.511 1.00 98.75 80 HIS A C 1
ATOM 657 O O . HIS A 1 80 ? -3.328 -1.640 -3.151 1.00 98.75 80 HIS A O 1
ATOM 663 N N . VAL A 1 81 ? -2.685 0.400 -2.440 1.00 98.81 81 VAL A N 1
ATOM 664 C CA . VAL A 1 81 ? -1.369 0.368 -3.102 1.00 98.81 81 VAL A CA 1
ATOM 665 C C . VAL A 1 81 ? -0.551 -0.824 -2.606 1.00 98.81 81 VAL A C 1
ATOM 667 O O . VAL A 1 81 ? -0.057 -1.607 -3.416 1.00 98.81 81 VAL A O 1
ATOM 670 N N . VAL A 1 82 ? -0.463 -1.009 -1.288 1.00 98.88 82 VAL A N 1
ATOM 671 C CA . VAL A 1 82 ? 0.344 -2.070 -0.683 1.00 98.88 82 VAL A CA 1
ATOM 672 C C . VAL A 1 82 ? -0.221 -3.466 -0.962 1.00 98.88 82 VAL A C 1
ATOM 674 O O . VAL A 1 82 ? 0.545 -4.371 -1.301 1.00 98.88 82 VAL A O 1
ATOM 677 N N . ASP A 1 83 ? -1.544 -3.671 -0.901 1.00 98.75 83 ASP A N 1
ATOM 678 C CA . ASP A 1 83 ? -2.131 -4.979 -1.237 1.00 98.75 83 ASP A CA 1
ATOM 679 C C . ASP A 1 83 ? -1.852 -5.384 -2.690 1.00 98.75 83 ASP A C 1
ATOM 681 O O . ASP A 1 83 ? -1.633 -6.567 -2.969 1.00 98.75 83 ASP A O 1
ATOM 685 N N . VAL A 1 84 ? -1.840 -4.423 -3.615 1.00 98.75 84 VAL A N 1
ATOM 686 C CA . VAL A 1 84 ? -1.522 -4.684 -5.021 1.00 98.75 84 VAL A CA 1
ATOM 687 C C . VAL A 1 84 ? -0.029 -4.941 -5.200 1.00 98.75 84 VAL A C 1
ATOM 689 O O . VAL A 1 84 ? 0.333 -5.979 -5.748 1.00 98.75 84 VAL A O 1
ATOM 692 N N . LEU A 1 85 ? 0.835 -4.056 -4.692 1.00 98.81 85 LEU A N 1
ATOM 693 C CA . LEU A 1 85 ? 2.288 -4.179 -4.840 1.00 98.81 85 LEU A CA 1
ATOM 694 C C . LEU A 1 85 ? 2.851 -5.453 -4.191 1.00 98.81 85 LEU A C 1
ATOM 696 O O . LEU A 1 85 ? 3.709 -6.103 -4.779 1.00 98.81 85 LEU A O 1
ATOM 700 N N . SER A 1 86 ? 2.308 -5.880 -3.044 1.00 98.50 86 SER A N 1
ATOM 701 C CA . SER A 1 86 ? 2.750 -7.101 -2.339 1.00 98.50 86 SER A CA 1
ATOM 702 C C . SER A 1 86 ? 2.653 -8.390 -3.171 1.00 98.50 86 SER A C 1
ATOM 704 O O . SER A 1 86 ? 3.308 -9.387 -2.855 1.00 98.50 86 SER A O 1
ATOM 706 N N . ARG A 1 87 ? 1.835 -8.401 -4.233 1.00 98.19 87 ARG A N 1
ATOM 707 C CA . ARG A 1 87 ? 1.684 -9.556 -5.130 1.00 98.19 87 ARG A CA 1
ATOM 708 C C . ARG A 1 87 ? 2.909 -9.788 -6.014 1.00 98.19 87 ARG A C 1
ATOM 710 O O . ARG A 1 87 ? 3.113 -10.915 -6.449 1.00 98.19 87 ARG A O 1
ATOM 717 N N . PHE A 1 88 ? 3.731 -8.767 -6.237 1.00 98.06 88 PHE A N 1
ATOM 718 C CA . PHE A 1 88 ? 4.914 -8.843 -7.086 1.00 98.06 88 PHE A CA 1
ATOM 719 C C . PHE A 1 88 ? 6.155 -9.137 -6.239 1.00 98.06 88 PHE A C 1
ATOM 721 O O . PHE A 1 88 ? 6.554 -8.310 -5.420 1.00 98.06 88 PHE A O 1
ATOM 728 N N . HIS A 1 89 ? 6.776 -10.307 -6.426 1.00 96.56 89 HIS A N 1
ATOM 729 C CA . HIS A 1 89 ? 7.920 -10.737 -5.606 1.00 96.56 89 HIS A CA 1
ATOM 730 C C . HIS A 1 89 ? 9.079 -9.726 -5.647 1.00 96.56 89 HIS A C 1
ATOM 732 O O . HIS A 1 89 ? 9.619 -9.364 -4.603 1.00 96.56 89 HIS A O 1
ATOM 738 N N . PHE A 1 90 ? 9.373 -9.167 -6.829 1.00 96.50 90 PHE A N 1
ATOM 739 C CA . PHE A 1 90 ? 10.443 -8.182 -7.016 1.00 96.50 90 PHE A CA 1
ATOM 740 C C . PHE A 1 90 ? 10.248 -6.874 -6.224 1.00 96.50 90 PHE A C 1
ATOM 742 O O . PHE A 1 90 ? 11.216 -6.148 -6.023 1.00 96.50 90 PHE A O 1
ATOM 749 N N . VAL A 1 91 ? 9.031 -6.568 -5.756 1.00 97.94 91 VAL A N 1
ATOM 750 C CA . VAL A 1 91 ? 8.739 -5.349 -4.978 1.00 97.94 91 VAL A CA 1
ATOM 751 C C . VAL A 1 91 ? 8.957 -5.557 -3.476 1.00 97.94 91 VAL A C 1
ATOM 753 O O . VAL A 1 91 ? 9.257 -4.609 -2.757 1.00 97.94 91 VAL A O 1
ATOM 756 N N . ARG A 1 92 ? 8.851 -6.792 -2.969 1.00 96.88 92 ARG A N 1
ATOM 757 C CA . ARG A 1 92 ? 8.818 -7.088 -1.519 1.00 96.88 92 ARG A CA 1
ATOM 758 C C . ARG A 1 92 ? 10.102 -6.704 -0.775 1.00 96.88 92 ARG A C 1
ATOM 760 O O . ARG A 1 92 ? 10.081 -6.440 0.429 1.00 96.88 92 ARG A O 1
ATOM 767 N N . ALA A 1 93 ? 11.228 -6.689 -1.482 1.00 95.25 93 ALA A N 1
ATOM 768 C CA . ALA A 1 93 ? 12.516 -6.288 -0.929 1.00 95.25 93 ALA A CA 1
ATOM 769 C C . ALA A 1 93 ? 12.806 -4.783 -1.062 1.00 95.25 93 ALA A C 1
ATOM 771 O O . ALA A 1 93 ? 13.745 -4.311 -0.423 1.00 95.25 93 ALA A O 1
ATOM 772 N N . ASP A 1 94 ? 12.022 -4.040 -1.850 1.00 98.38 94 ASP A N 1
ATOM 773 C CA . ASP A 1 94 ? 12.257 -2.617 -2.099 1.00 98.38 94 ASP A CA 1
ATOM 774 C C . ASP A 1 94 ? 12.037 -1.797 -0.807 1.00 98.38 94 ASP A C 1
ATOM 776 O O . ASP A 1 94 ? 10.998 -1.949 -0.150 1.00 98.38 94 ASP A O 1
ATOM 780 N N . PRO A 1 95 ? 12.990 -0.934 -0.407 1.00 98.44 95 PRO A N 1
ATOM 781 C CA . PRO A 1 95 ? 12.878 -0.150 0.823 1.00 98.44 95 PRO A CA 1
ATOM 782 C C . PRO A 1 95 ? 11.676 0.804 0.811 1.00 98.44 95 PRO A C 1
ATOM 784 O O . PRO A 1 95 ? 10.978 0.905 1.818 1.00 98.44 95 PRO A O 1
ATOM 787 N N . ARG A 1 96 ? 11.351 1.412 -0.338 1.00 98.69 96 ARG A N 1
ATOM 788 C CA . ARG A 1 96 ? 10.208 2.330 -0.492 1.00 98.69 96 ARG A CA 1
ATOM 789 C C . ARG A 1 96 ? 8.896 1.590 -0.248 1.00 98.69 96 ARG A C 1
ATOM 791 O O . ARG A 1 96 ? 7.974 2.109 0.376 1.00 98.69 96 ARG A O 1
ATOM 798 N N . PHE A 1 97 ? 8.812 0.342 -0.706 1.00 98.81 97 PHE A N 1
ATOM 799 C CA . PHE A 1 97 ? 7.666 -0.515 -0.421 1.00 98.81 97 PHE A CA 1
ATOM 800 C C . PHE A 1 97 ? 7.581 -0.901 1.058 1.00 98.81 97 PHE A C 1
ATOM 802 O O . PHE A 1 97 ? 6.498 -0.843 1.645 1.00 98.81 97 PHE A O 1
ATOM 809 N N . ARG A 1 98 ? 8.709 -1.257 1.680 1.00 98.56 98 ARG A N 1
ATOM 810 C CA . ARG A 1 98 ? 8.756 -1.601 3.108 1.00 98.56 98 ARG A CA 1
ATOM 811 C C . ARG A 1 98 ? 8.314 -0.443 3.997 1.00 98.56 98 ARG A C 1
ATOM 813 O O . ARG A 1 98 ? 7.556 -0.680 4.927 1.00 98.56 98 ARG A O 1
ATOM 820 N N . GLU A 1 99 ? 8.662 0.796 3.662 1.00 98.69 99 GLU A N 1
ATOM 821 C CA . GLU A 1 99 ? 8.156 1.987 4.361 1.00 98.69 99 GLU A CA 1
ATOM 822 C C . GLU A 1 99 ? 6.629 2.143 4.265 1.00 98.69 99 GLU A C 1
ATOM 824 O O . GLU A 1 99 ? 5.971 2.564 5.223 1.00 98.69 99 GLU A O 1
ATOM 829 N N . MET A 1 100 ? 6.029 1.793 3.122 1.00 98.75 100 MET A N 1
ATOM 830 C CA . MET A 1 100 ? 4.569 1.792 2.986 1.00 98.75 100 MET A CA 1
ATOM 831 C C . MET A 1 100 ? 3.921 0.699 3.842 1.00 98.75 100 MET A C 1
ATOM 833 O O . MET A 1 100 ? 2.867 0.936 4.436 1.00 98.75 100 MET A O 1
ATOM 837 N N . VAL A 1 101 ? 4.543 -0.482 3.927 1.00 98.75 101 VAL A N 1
ATOM 838 C CA . VAL A 1 101 ? 4.098 -1.564 4.820 1.00 98.75 101 VAL A CA 1
ATOM 839 C C . VAL A 1 101 ? 4.209 -1.122 6.280 1.00 98.75 101 VAL A C 1
ATOM 841 O O . VAL A 1 101 ? 3.219 -1.220 6.998 1.00 98.75 101 VAL A O 1
ATOM 844 N N . GLU A 1 102 ? 5.345 -0.551 6.688 1.00 98.62 102 GLU A N 1
ATOM 845 C CA . GLU A 1 102 ? 5.578 0.022 8.023 1.00 98.62 102 GLU A CA 1
ATOM 846 C C . GLU A 1 102 ? 4.498 1.057 8.380 1.00 98.62 102 GLU A C 1
ATOM 848 O O . GLU A 1 102 ? 3.902 1.019 9.455 1.00 98.62 102 GLU A O 1
ATOM 853 N N . THR A 1 103 ? 4.166 1.943 7.433 1.00 98.56 103 THR A N 1
ATOM 854 C CA . THR A 1 103 ? 3.109 2.955 7.591 1.00 98.56 103 THR A CA 1
ATOM 855 C C . THR A 1 103 ? 1.744 2.330 7.901 1.00 98.56 103 THR A C 1
ATOM 857 O O . THR A 1 103 ? 0.926 2.940 8.593 1.00 98.56 103 THR A O 1
ATOM 860 N N . ILE A 1 104 ? 1.463 1.135 7.378 1.00 98.75 104 ILE A N 1
ATOM 861 C CA . ILE A 1 104 ? 0.241 0.389 7.684 1.00 98.75 104 ILE A CA 1
ATOM 862 C C . ILE A 1 104 ? 0.377 -0.302 9.038 1.00 98.75 104 ILE A C 1
ATOM 864 O O . ILE A 1 104 ? -0.505 -0.143 9.877 1.00 98.75 104 ILE A O 1
ATOM 868 N N . THR A 1 105 ? 1.457 -1.050 9.268 1.00 98.50 105 THR A N 1
ATOM 869 C CA . THR A 1 105 ? 1.617 -1.888 10.465 1.00 98.50 105 THR A CA 1
ATOM 870 C C . THR A 1 105 ? 1.759 -1.075 11.746 1.00 98.50 105 THR A C 1
ATOM 872 O O . THR A 1 105 ? 1.297 -1.515 12.793 1.00 98.50 105 THR A O 1
ATOM 875 N N . ALA A 1 106 ? 2.281 0.151 11.664 1.00 98.44 106 ALA A N 1
ATOM 876 C CA . ALA A 1 106 ? 2.316 1.099 12.777 1.00 98.44 106 ALA A CA 1
ATOM 877 C C . ALA A 1 106 ? 0.919 1.556 13.254 1.00 98.44 106 ALA A C 1
ATOM 879 O O . ALA A 1 106 ? 0.809 2.205 14.289 1.00 98.44 106 ALA A O 1
ATOM 880 N N . GLN A 1 107 ? -0.151 1.249 12.509 1.00 98.50 107 GLN A N 1
ATOM 881 C CA . GLN A 1 107 ? -1.536 1.576 12.880 1.00 98.50 107 GLN A CA 1
ATOM 882 C C . GLN A 1 107 ? -2.248 0.446 13.643 1.00 98.50 107 GLN A C 1
ATOM 884 O O . GLN A 1 107 ? -3.443 0.572 13.918 1.00 98.50 107 GLN A O 1
ATOM 889 N N . ALA A 1 108 ? -1.564 -0.663 13.937 1.00 98.50 108 ALA A N 1
ATOM 890 C CA . ALA A 1 108 ? -2.140 -1.763 14.699 1.00 98.50 108 ALA A CA 1
ATOM 891 C C . ALA A 1 108 ? -2.410 -1.364 16.160 1.00 98.50 108 ALA A C 1
ATOM 893 O O . ALA A 1 108 ? -1.670 -0.575 16.746 1.00 98.50 108 ALA A O 1
ATOM 894 N N . ASP A 1 109 ? -3.457 -1.932 16.758 1.00 98.38 109 ASP A N 1
ATOM 895 C CA . ASP A 1 109 ? -3.624 -1.904 18.212 1.00 98.38 109 ASP A CA 1
ATOM 896 C C . ASP A 1 109 ? -2.688 -2.910 18.913 1.00 98.38 109 ASP A C 1
ATOM 898 O O . ASP A 1 109 ? -1.968 -3.674 18.267 1.00 98.38 109 ASP A O 1
ATOM 902 N N . GLU A 1 110 ? -2.718 -2.943 20.248 1.00 97.69 110 GLU A N 1
ATOM 903 C CA . GLU A 1 110 ? -1.898 -3.851 21.072 1.00 97.69 110 GLU A CA 1
ATOM 904 C C . GLU A 1 110 ? -2.100 -5.341 20.740 1.00 97.69 110 GLU A C 1
ATOM 906 O O . GLU A 1 110 ? -1.228 -6.163 21.010 1.00 97.69 110 GLU A O 1
ATOM 911 N N . ALA A 1 111 ? -3.237 -5.699 20.135 1.00 97.81 111 ALA A N 1
ATOM 912 C CA . ALA A 1 111 ? -3.570 -7.058 19.723 1.00 97.81 111 ALA A CA 1
ATOM 913 C C . ALA A 1 111 ? -3.297 -7.319 18.227 1.00 97.81 111 ALA A C 1
ATOM 915 O O . ALA A 1 111 ? -3.706 -8.357 17.703 1.00 97.81 111 ALA A O 1
ATOM 916 N N . GLY A 1 112 ? -2.648 -6.391 17.516 1.00 97.81 112 GLY A N 1
ATOM 917 C CA . GLY A 1 112 ? -2.331 -6.537 16.095 1.00 97.81 112 GLY A CA 1
ATOM 918 C C . GLY A 1 112 ? -3.526 -6.329 15.155 1.00 97.81 112 GLY A C 1
ATOM 919 O O . GLY A 1 112 ? -3.511 -6.821 14.025 1.00 97.81 112 GLY A O 1
ATOM 920 N N . ARG A 1 113 ? -4.589 -5.650 15.603 1.00 98.56 113 ARG A N 1
ATOM 921 C CA . ARG A 1 113 ? -5.829 -5.447 14.835 1.00 98.56 113 ARG A CA 1
ATOM 922 C C . ARG A 1 113 ? -5.913 -4.032 14.274 1.00 98.56 113 ARG A C 1
ATOM 924 O O . ARG A 1 113 ? -5.313 -3.102 14.803 1.00 98.56 113 ARG A O 1
ATOM 931 N N . TYR A 1 114 ? -6.713 -3.864 13.220 1.00 98.62 114 TYR A N 1
ATOM 932 C CA . TYR A 1 114 ? -6.758 -2.618 12.454 1.00 98.62 114 TYR A CA 1
ATOM 933 C C . TYR A 1 114 ? -8.165 -2.032 12.363 1.00 98.62 114 TYR A C 1
ATOM 935 O O . TYR A 1 114 ? -9.134 -2.727 12.054 1.00 98.62 114 TYR A O 1
ATOM 943 N N . THR A 1 115 ? -8.259 -0.721 12.565 1.00 98.50 115 THR A N 1
ATOM 944 C CA . THR A 1 115 ? -9.503 0.063 12.513 1.00 98.50 115 THR A CA 1
ATOM 945 C C . THR A 1 115 ? -9.515 0.951 11.269 1.00 98.50 115 THR A C 1
ATOM 947 O O . THR A 1 115 ? -8.464 1.394 10.801 1.00 98.50 115 THR A O 1
ATOM 950 N N . ALA A 1 116 ? -10.692 1.235 10.702 1.00 97.75 116 ALA A N 1
ATOM 951 C CA . ALA A 1 116 ? -10.769 2.092 9.524 1.00 97.75 116 ALA A CA 1
ATOM 952 C C . ALA A 1 116 ? -10.357 3.535 9.869 1.00 97.75 116 ALA A C 1
ATOM 954 O O . ALA A 1 116 ? -10.959 4.189 10.720 1.00 97.75 116 ALA A O 1
ATOM 955 N N . GLY A 1 117 ? -9.377 4.086 9.151 1.00 96.44 117 GLY A N 1
ATOM 956 C CA . GLY A 1 117 ? -9.010 5.501 9.276 1.00 96.44 117 GLY A CA 1
ATOM 957 C C . GLY A 1 117 ? -9.976 6.423 8.520 1.00 96.44 117 GLY A C 1
ATOM 958 O O . GLY A 1 117 ? -10.137 7.604 8.847 1.00 96.44 117 GLY A O 1
ATOM 959 N N . SER A 1 118 ? -10.655 5.889 7.502 1.00 93.69 118 SER A N 1
ATOM 960 C CA . SER A 1 118 ? -11.631 6.593 6.671 1.00 93.69 118 SER A CA 1
ATOM 961 C C . SER A 1 118 ? -12.723 5.637 6.198 1.00 93.69 118 SER A C 1
ATOM 963 O O . SER A 1 118 ? -12.469 4.458 5.984 1.00 93.69 118 SER A O 1
ATOM 965 N N . MET A 1 119 ? -13.938 6.145 5.991 1.00 92.25 119 MET A N 1
ATOM 966 C CA . MET A 1 119 ? -15.060 5.348 5.494 1.00 92.25 119 MET A CA 1
ATOM 967 C C . MET A 1 119 ? -15.933 6.159 4.539 1.00 92.25 119 MET A C 1
ATOM 969 O O . MET A 1 119 ? -16.075 7.375 4.687 1.00 92.25 119 MET A O 1
ATOM 973 N N . TY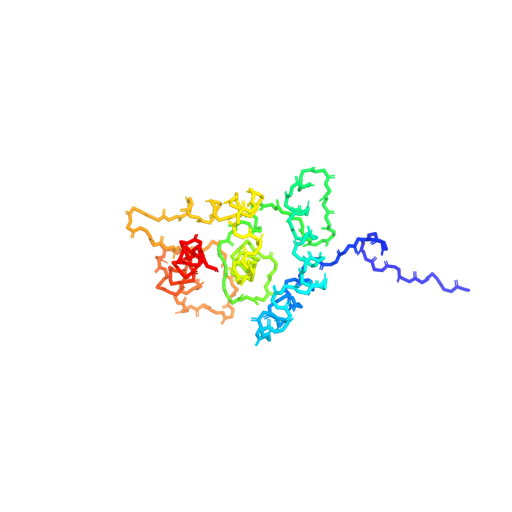R A 1 120 ? -16.507 5.486 3.542 1.00 91.06 120 TYR A N 1
ATOM 974 C CA . TYR A 1 120 ? -17.539 6.069 2.690 1.00 91.06 120 TYR A CA 1
ATOM 975 C C . TYR A 1 120 ? -18.913 5.711 3.252 1.00 91.06 120 TYR A C 1
ATOM 977 O O . TYR A 1 120 ? -19.169 4.552 3.567 1.00 91.06 120 TYR A O 1
ATOM 985 N N . ARG A 1 121 ? -19.795 6.709 3.383 1.00 90.44 121 ARG A N 1
ATOM 986 C CA . ARG A 1 121 ? -21.057 6.582 4.134 1.00 90.44 121 ARG A CA 1
ATOM 987 C C . ARG A 1 121 ? -21.989 5.495 3.603 1.00 90.44 121 ARG A C 1
ATOM 989 O O . ARG A 1 121 ? -22.742 4.945 4.398 1.00 90.44 121 ARG A O 1
ATOM 996 N N . ALA A 1 122 ? -21.920 5.175 2.310 1.00 93.31 122 ALA A N 1
ATOM 997 C CA . ALA A 1 122 ? -22.707 4.088 1.730 1.00 93.31 122 ALA A CA 1
ATOM 998 C C . ALA A 1 122 ? -22.374 2.714 2.344 1.00 93.31 122 ALA A C 1
ATOM 1000 O O . ALA A 1 122 ? -23.213 1.825 2.327 1.00 93.31 122 ALA A O 1
ATOM 1001 N N . TRP A 1 123 ? -21.184 2.557 2.935 1.00 93.38 123 TRP A N 1
ATOM 1002 C CA . TRP A 1 123 ? -20.744 1.325 3.595 1.00 93.38 123 TRP A CA 1
ATOM 1003 C C . TRP A 1 123 ? -20.935 1.347 5.117 1.00 93.38 1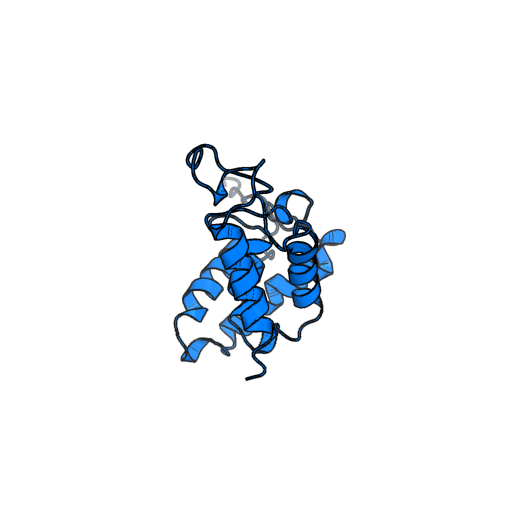23 TRP A C 1
ATOM 1005 O O . TRP A 1 123 ? -20.380 0.503 5.815 1.00 93.38 123 TRP A O 1
ATOM 1015 N N . LYS A 1 124 ? -21.685 2.308 5.673 1.00 93.56 124 LYS A N 1
ATOM 1016 C CA . LYS A 1 124 ? -21.931 2.367 7.122 1.00 93.56 124 LYS A CA 1
ATOM 1017 C C . LYS A 1 124 ? -22.552 1.049 7.613 1.00 93.56 124 LYS A C 1
ATOM 1019 O O . LYS A 1 124 ? -23.478 0.538 6.998 1.00 93.56 124 LYS A O 1
ATOM 1024 N N . GLY A 1 125 ? -22.060 0.542 8.743 1.00 93.88 125 GLY A N 1
ATOM 1025 C CA . GLY A 1 125 ? -22.524 -0.711 9.355 1.00 93.88 125 GLY A CA 1
ATOM 1026 C C . GLY A 1 125 ? -21.671 -1.932 9.004 1.00 93.88 125 GLY A C 1
ATOM 1027 O O . GLY A 1 125 ? -21.760 -2.944 9.688 1.00 93.88 125 GLY A O 1
ATOM 1028 N N . TRP A 1 126 ? -20.796 -1.831 8.003 1.00 96.75 126 TRP A N 1
ATOM 1029 C CA . TRP A 1 126 ? -19.796 -2.859 7.724 1.00 96.75 126 TRP A CA 1
ATOM 1030 C C . TRP A 1 126 ? -18.590 -2.710 8.650 1.00 96.75 126 TRP A C 1
ATOM 1032 O O . TRP A 1 126 ? -18.174 -1.588 8.942 1.00 96.75 126 TRP A O 1
ATOM 1042 N N . SER A 1 127 ? -17.966 -3.825 9.047 1.00 95.88 127 SER A N 1
ATOM 1043 C CA . SER A 1 127 ? -16.809 -3.792 9.957 1.00 95.88 127 SER A CA 1
ATOM 1044 C C . SER A 1 127 ? -15.668 -2.928 9.407 1.00 95.88 127 SER A C 1
AT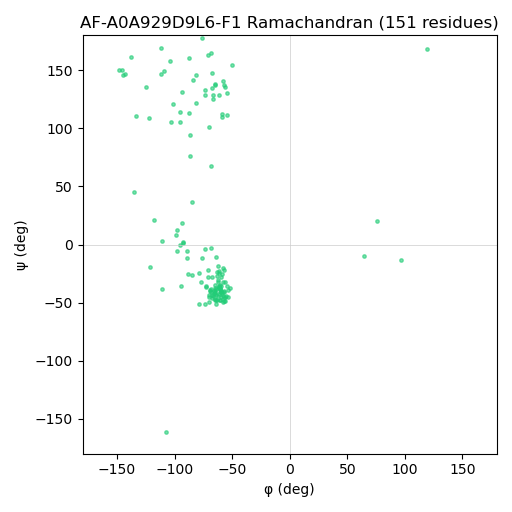OM 1046 O O . SER A 1 127 ? -15.071 -2.143 10.129 1.00 95.88 127 SER A O 1
ATOM 1048 N N . PHE A 1 128 ? -15.398 -2.991 8.098 1.00 95.88 128 PHE A N 1
ATOM 1049 C CA . PHE A 1 128 ? -14.351 -2.203 7.433 1.00 95.88 128 PHE A CA 1
ATOM 1050 C C . PHE A 1 128 ? -14.686 -0.715 7.252 1.00 95.88 128 PHE A C 1
ATOM 1052 O O . PHE A 1 128 ? -13.859 0.039 6.739 1.00 95.88 128 PHE A O 1
ATOM 1059 N N . ALA A 1 129 ? -15.889 -0.295 7.636 1.00 96.19 129 ALA A N 1
ATOM 1060 C CA . ALA A 1 129 ? -16.320 1.096 7.658 1.00 96.19 129 ALA A CA 1
ATOM 1061 C C . ALA A 1 129 ? -16.513 1.622 9.093 1.00 96.19 129 ALA A C 1
ATOM 1063 O O . ALA A 1 129 ? -16.912 2.778 9.268 1.00 96.19 129 ALA A O 1
ATOM 1064 N N . ASP A 1 130 ? -16.225 0.804 10.112 1.00 95.94 130 ASP A N 1
ATOM 1065 C CA . ASP A 1 130 ? -16.195 1.231 11.506 1.00 95.94 130 ASP A CA 1
ATOM 1066 C C . ASP A 1 130 ? -14.856 1.916 11.815 1.00 95.94 130 ASP A C 1
ATOM 1068 O O . ASP A 1 130 ? -13.775 1.358 11.631 1.00 95.94 130 ASP A O 1
ATOM 1072 N N . LYS A 1 131 ? -14.943 3.169 12.268 1.00 96.56 131 LYS A N 1
ATOM 1073 C CA . LYS A 1 131 ? -13.787 3.993 12.639 1.00 96.56 131 LYS A CA 1
ATOM 1074 C C . LYS A 1 131 ? -13.466 3.956 14.135 1.00 96.56 131 LYS A C 1
ATOM 1076 O O . LYS A 1 131 ? -12.580 4.684 14.574 1.00 96.56 131 LYS A O 1
ATOM 1081 N N . LYS A 1 132 ? -14.242 3.215 14.923 1.00 96.62 132 LYS A N 1
ATOM 1082 C CA . LYS A 1 132 ? -14.118 3.129 16.381 1.00 96.62 132 LYS A CA 1
ATOM 1083 C C . LYS A 1 132 ? -13.630 1.759 16.825 1.00 96.62 132 LYS A C 1
ATOM 1085 O O . LYS A 1 132 ? -12.839 1.693 17.756 1.00 96.62 132 LYS A O 1
ATOM 1090 N N . ASN A 1 133 ? -14.087 0.698 16.163 1.00 97.62 133 ASN A N 1
ATOM 1091 C CA . ASN A 1 133 ? -13.747 -0.674 16.526 1.00 97.62 133 ASN A CA 1
ATOM 1092 C C . ASN A 1 133 ? -12.862 -1.339 15.460 1.00 97.62 133 ASN A C 1
ATOM 1094 O O . ASN A 1 133 ? -13.058 -1.081 14.267 1.00 97.62 133 ASN A O 1
ATOM 1098 N N . PRO A 1 134 ? -11.939 -2.233 15.860 1.00 98.19 134 PRO A N 1
ATOM 1099 C CA . PRO A 1 134 ? -11.149 -3.007 14.914 1.00 98.19 134 PRO A CA 1
ATOM 1100 C C . PRO A 1 134 ? -12.016 -3.840 13.966 1.00 98.19 134 PRO A C 1
ATOM 1102 O O . PRO A 1 134 ? -13.012 -4.446 14.361 1.00 98.19 134 PRO A O 1
ATOM 1105 N N . SER A 1 135 ? -11.605 -3.904 12.703 1.00 98.38 135 SER A N 1
ATOM 1106 C CA . SER A 1 135 ? -12.283 -4.653 11.652 1.00 98.38 135 SER A CA 1
ATOM 1107 C C . SER A 1 135 ? -11.561 -5.970 11.381 1.00 98.38 135 SER A C 1
ATOM 1109 O O . SER A 1 135 ? -10.421 -5.935 10.911 1.00 98.38 135 SER A O 1
ATOM 1111 N N . PRO A 1 136 ? -12.228 -7.131 11.529 1.00 98.19 136 PRO A N 1
ATOM 1112 C CA . PRO A 1 136 ? -11.652 -8.415 11.132 1.00 98.19 136 PRO A CA 1
ATOM 1113 C C . PRO A 1 136 ? -11.176 -8.425 9.673 1.00 98.19 136 PRO A C 1
ATOM 1115 O O . PRO A 1 136 ? -10.137 -8.998 9.359 1.00 98.19 136 PRO A O 1
ATOM 1118 N N . TRP A 1 137 ? -11.899 -7.736 8.783 1.00 98.00 137 TRP A N 1
AT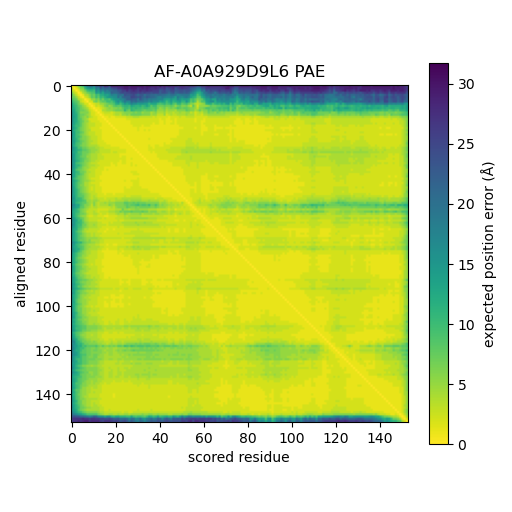OM 1119 C CA . TRP A 1 137 ? -11.545 -7.662 7.367 1.00 98.00 137 TRP A CA 1
ATOM 1120 C C . TRP A 1 137 ? -10.290 -6.826 7.106 1.00 98.00 137 TRP A C 1
ATOM 1122 O O . TRP A 1 137 ? -9.437 -7.243 6.329 1.00 98.00 137 TRP A O 1
ATOM 1132 N N . LEU A 1 138 ? -10.143 -5.664 7.757 1.00 98.44 138 LEU A N 1
ATOM 1133 C CA . LEU A 1 138 ? -8.919 -4.868 7.605 1.00 98.44 138 LEU A CA 1
ATOM 1134 C C . LEU A 1 138 ? -7.721 -5.618 8.187 1.00 98.44 138 LEU A C 1
ATOM 1136 O O . LEU A 1 138 ? -6.686 -5.680 7.530 1.00 98.44 138 LEU A O 1
ATOM 1140 N N . THR A 1 139 ? -7.890 -6.252 9.350 1.00 98.75 139 THR A N 1
ATOM 1141 C CA . THR A 1 139 ? -6.854 -7.099 9.948 1.00 98.75 139 THR A CA 1
ATOM 1142 C C . THR A 1 139 ? -6.428 -8.212 9.003 1.00 98.75 139 THR A C 1
ATOM 1144 O O . THR A 1 139 ? -5.243 -8.338 8.716 1.00 98.75 139 THR A O 1
ATOM 1147 N N . PHE A 1 140 ? -7.378 -8.940 8.414 1.00 98.69 140 PHE A N 1
ATOM 1148 C CA . PHE A 1 140 ? -7.074 -9.959 7.411 1.00 98.69 140 PHE A CA 1
ATOM 1149 C C . PHE A 1 140 ? -6.281 -9.406 6.216 1.00 98.69 140 PHE A C 1
ATOM 1151 O O . PHE A 1 140 ? -5.310 -10.028 5.784 1.00 98.69 140 PHE A O 1
ATOM 1158 N N . LEU A 1 141 ? -6.666 -8.244 5.673 1.00 98.62 141 LEU A N 1
ATOM 1159 C CA . LEU A 1 141 ? -5.967 -7.643 4.533 1.00 98.62 141 LEU A CA 1
ATOM 1160 C C . LEU A 1 141 ? -4.508 -7.313 4.867 1.00 98.62 141 LEU A C 1
ATOM 1162 O O . LEU A 1 141 ? -3.631 -7.590 4.048 1.00 98.62 141 LEU A O 1
ATOM 1166 N N . VAL A 1 142 ? -4.243 -6.765 6.056 1.00 98.62 142 VAL A N 1
ATOM 1167 C CA . VAL A 1 142 ? -2.875 -6.448 6.486 1.00 98.62 142 VAL A CA 1
ATOM 1168 C C . VAL A 1 142 ? -2.078 -7.719 6.775 1.00 98.62 142 VAL A C 1
ATOM 1170 O O . VAL A 1 142 ? -0.970 -7.858 6.260 1.00 98.62 142 VAL A O 1
ATOM 1173 N N . SER A 1 143 ? -2.648 -8.695 7.487 1.00 98.44 143 SER A N 1
ATOM 1174 C CA . SER A 1 143 ? -1.985 -9.984 7.732 1.00 98.44 143 SER A CA 1
ATOM 1175 C C . SER A 1 143 ? -1.653 -10.718 6.433 1.00 98.44 143 SER A C 1
ATOM 1177 O O . SER A 1 143 ? -0.597 -11.330 6.314 1.00 98.44 143 SER A O 1
ATOM 1179 N N . ARG A 1 144 ? -2.506 -10.616 5.407 1.00 98.25 144 ARG A N 1
ATOM 1180 C CA . ARG A 1 144 ? -2.228 -11.179 4.080 1.00 98.25 144 ARG A CA 1
ATOM 1181 C C . ARG A 1 144 ? -1.034 -10.511 3.400 1.00 98.25 144 ARG A C 1
ATOM 1183 O O . ARG A 1 144 ? -0.264 -11.195 2.731 1.00 98.25 144 ARG A O 1
ATOM 1190 N N . VAL A 1 145 ? -0.888 -9.193 3.539 1.00 98.31 145 VAL A N 1
ATOM 1191 C CA . VAL A 1 145 ? 0.301 -8.476 3.055 1.00 98.31 145 VAL A CA 1
ATOM 1192 C C . VAL A 1 145 ? 1.534 -8.955 3.811 1.00 98.31 145 VAL A C 1
ATOM 1194 O O . VAL A 1 145 ? 2.496 -9.353 3.166 1.00 98.31 145 VAL A O 1
ATOM 1197 N N . GLN A 1 146 ? 1.491 -8.977 5.147 1.00 97.44 146 GLN A N 1
ATOM 1198 C CA . GLN A 1 146 ? 2.601 -9.445 5.984 1.00 97.44 146 GLN A CA 1
ATOM 1199 C C . GLN A 1 146 ? 3.022 -10.868 5.609 1.00 97.44 146 GLN A C 1
ATOM 1201 O O . GLN A 1 146 ? 4.201 -11.116 5.385 1.00 97.44 146 GLN A O 1
ATOM 1206 N N . ARG A 1 147 ? 2.058 -11.769 5.394 1.00 97.75 147 ARG A N 1
ATOM 1207 C CA . ARG A 1 147 ? 2.342 -13.134 4.951 1.00 97.75 147 ARG A CA 1
ATOM 1208 C C . ARG A 1 147 ? 3.116 -13.177 3.632 1.00 97.75 147 ARG A C 1
ATOM 1210 O O . ARG A 1 147 ? 4.106 -13.887 3.528 1.00 97.75 147 ARG A O 1
ATOM 1217 N N . ARG A 1 148 ? 2.723 -12.370 2.639 1.00 97.12 148 ARG A N 1
ATOM 1218 C CA . ARG A 1 148 ? 3.461 -12.275 1.364 1.00 97.12 148 ARG A CA 1
ATOM 1219 C C . ARG A 1 148 ? 4.888 -11.754 1.553 1.00 97.12 148 ARG A C 1
ATOM 1221 O O . ARG A 1 148 ? 5.748 -12.110 0.759 1.00 97.12 148 ARG A O 1
ATOM 1228 N N . MET A 1 149 ? 5.137 -10.913 2.560 1.00 94.50 149 MET A N 1
ATOM 1229 C CA . MET A 1 149 ? 6.479 -10.399 2.875 1.00 94.50 149 MET A CA 1
ATOM 1230 C C . MET A 1 149 ? 7.404 -11.470 3.461 1.00 94.50 149 MET A C 1
ATOM 1232 O O . MET A 1 149 ? 8.619 -11.367 3.306 1.00 94.50 149 MET A O 1
ATOM 1236 N N . GLU A 1 150 ? 6.843 -12.471 4.140 1.00 91.44 150 GLU A N 1
ATOM 1237 C CA . GLU A 1 150 ? 7.588 -13.595 4.720 1.00 91.44 150 GLU A CA 1
ATOM 1238 C C . GLU A 1 150 ? 7.993 -14.630 3.666 1.00 91.44 150 GLU A C 1
ATOM 1240 O O . GLU A 1 150 ? 9.044 -15.260 3.793 1.00 91.44 150 GLU A O 1
ATOM 1245 N N . ASP A 1 151 ? 7.172 -14.801 2.627 1.00 81.81 151 ASP A N 1
ATOM 1246 C CA . ASP A 1 151 ? 7.393 -15.779 1.564 1.00 81.81 151 ASP A CA 1
ATOM 1247 C C . ASP A 1 151 ? 8.593 -15.352 0.688 1.00 81.81 151 ASP A C 1
ATOM 1249 O O . ASP A 1 151 ? 8.484 -14.469 -0.169 1.00 81.81 151 ASP A O 1
ATOM 1253 N N . ARG A 1 152 ? 9.755 -15.983 0.930 1.00 56.84 152 ARG A N 1
ATOM 1254 C CA . ARG A 1 152 ? 11.055 -15.756 0.255 1.00 56.84 152 ARG A CA 1
ATOM 1255 C C . ARG A 1 152 ? 11.214 -16.550 -1.053 1.00 56.84 152 ARG A C 1
ATOM 1257 O O . ARG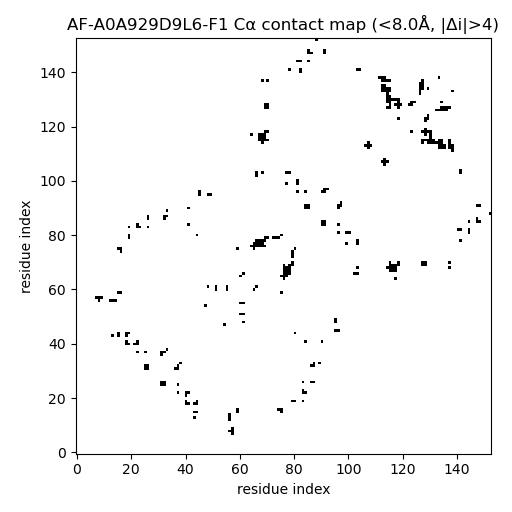 A 1 152 ? 12.293 -17.085 -1.308 1.00 56.84 152 ARG A O 1
ATOM 1264 N N . THR A 1 153 ? 10.148 -16.709 -1.829 1.00 53.50 153 THR A N 1
ATOM 1265 C CA . THR A 1 153 ? 10.146 -17.527 -3.057 1.00 53.50 153 THR A CA 1
ATOM 1266 C C . THR A 1 153 ? 9.693 -16.712 -4.252 1.00 53.50 153 THR A C 1
ATOM 1268 O O . THR A 1 153 ? 8.618 -16.072 -4.150 1.00 53.50 153 THR A O 1
#

pLDDT: mean 93.86, std 9.79, range [43.97, 98.88]

Foldseek 3Di:
DDDPDDPPFDPPQDDLLVLLVVLQVLLVPPVSLDDPSNVVSLVSNLVCLVCLVPDDTPPQRPDPVQLFQADDLPDNHLLSSLLSQLSRLVSLPPVSSVVSLVSNQVQADPVSFHATRAADPVCPPALRRGRPDTRPVSSVSSVVSVVSSPPND

Mean predicted aligned error: 4.25 Å

Sequence (153 aa):
MGKVFRGPGRKADPCPIVNVYALKALAQVPEYLDSPATRTGAEMLLWHWEHQTERKIYLFGIGTTFRRLKYPFVWYDVLHVVDVLSRFHFVRADPRFREMVETITAQADEAGRYTAGSMYRAWKGWSFADKKNPSPWLTFLVSRVQRRMEDRT